Protein AF-A0A178ML05-F1 (afdb_monomer_lite)

Organism: NCBI:txid1285242

Structure (mmCIF, N/CA/C/O backbone):
data_AF-A0A178ML05-F1
#
_entry.id   AF-A0A178ML05-F1
#
loop_
_atom_site.group_PDB
_atom_site.id
_atom_site.type_symbol
_atom_site.label_atom_id
_atom_site.label_alt_id
_atom_site.label_comp_id
_atom_site.label_asym_id
_atom_site.label_entity_id
_atom_site.label_seq_id
_a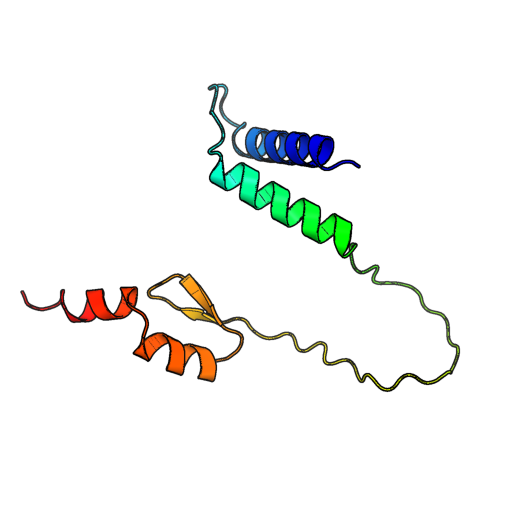tom_site.pdbx_PDB_ins_code
_atom_site.Cartn_x
_atom_site.Cartn_y
_atom_site.Cartn_z
_atom_site.occupancy
_atom_site.B_iso_or_equiv
_atom_site.auth_seq_id
_atom_site.auth_comp_id
_atom_site.auth_asym_id
_atom_site.auth_atom_id
_atom_site.pdbx_PDB_model_num
ATOM 1 N N . MET A 1 1 ? -1.435 7.581 -17.520 1.00 67.88 1 MET A N 1
ATOM 2 C CA . MET A 1 1 ? -2.460 7.634 -16.454 1.00 67.88 1 MET A CA 1
ATOM 3 C C . MET A 1 1 ? -2.094 8.780 -15.528 1.00 67.88 1 MET A C 1
ATOM 5 O O . MET A 1 1 ? -0.938 8.819 -15.117 1.00 67.88 1 MET A O 1
ATOM 9 N N . ARG A 1 2 ? -2.999 9.738 -15.288 1.00 83.62 2 ARG A N 1
ATOM 10 C CA . ARG A 1 2 ? -2.719 10.898 -14.420 1.00 83.62 2 ARG A CA 1
ATOM 11 C C . ARG A 1 2 ? -2.807 10.485 -12.946 1.00 83.62 2 ARG A C 1
ATOM 13 O O . ARG A 1 2 ? -3.337 9.419 -12.642 1.00 83.62 2 ARG A O 1
ATOM 20 N N . ASP A 1 3 ? -2.294 11.309 -12.034 1.00 81.94 3 ASP A N 1
ATOM 21 C CA . ASP A 1 3 ? -2.341 11.005 -10.595 1.00 81.94 3 ASP A CA 1
ATOM 22 C C . ASP A 1 3 ? -3.781 10.914 -10.059 1.00 81.94 3 ASP A C 1
ATOM 24 O O . ASP A 1 3 ? -4.055 10.057 -9.225 1.00 81.94 3 ASP A O 1
ATOM 28 N N . ASP A 1 4 ? -4.726 11.686 -10.604 1.00 85.44 4 ASP A N 1
ATOM 29 C CA . ASP A 1 4 ? -6.150 11.584 -10.246 1.00 85.44 4 ASP A CA 1
ATOM 30 C C . ASP A 1 4 ? -6.747 10.209 -10.592 1.00 85.44 4 ASP A C 1
ATOM 32 O O . ASP A 1 4 ? -7.515 9.628 -9.821 1.00 85.44 4 ASP A O 1
ATOM 36 N N . ASP A 1 5 ? -6.365 9.658 -11.747 1.00 88.00 5 ASP A N 1
ATOM 37 C CA . ASP A 1 5 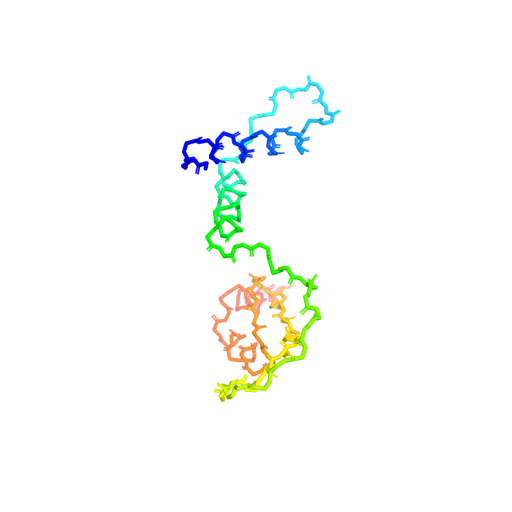? -6.791 8.326 -12.183 1.00 88.00 5 ASP A CA 1
ATOM 38 C C . ASP A 1 5 ? -6.161 7.238 -11.303 1.00 88.00 5 ASP A C 1
ATOM 40 O O . ASP A 1 5 ? -6.802 6.238 -10.975 1.00 88.00 5 ASP A O 1
ATOM 44 N N . LEU A 1 6 ? -4.908 7.453 -10.892 1.00 86.56 6 LEU A N 1
ATOM 45 C CA . LEU A 1 6 ? -4.156 6.549 -10.030 1.00 86.56 6 LEU A CA 1
ATOM 46 C C . LEU A 1 6 ? -4.725 6.522 -8.602 1.00 86.56 6 LEU A C 1
ATOM 48 O O . LEU A 1 6 ? -4.836 5.452 -8.004 1.00 86.56 6 LEU A O 1
ATOM 52 N N . ALA A 1 7 ? -5.140 7.675 -8.073 1.00 86.38 7 ALA A N 1
ATOM 53 C CA . ALA A 1 7 ? -5.805 7.786 -6.776 1.00 86.38 7 ALA A CA 1
ATOM 54 C C . ALA A 1 7 ? -7.154 7.051 -6.777 1.00 86.38 7 ALA A C 1
ATOM 56 O O . ALA A 1 7 ? -7.420 6.240 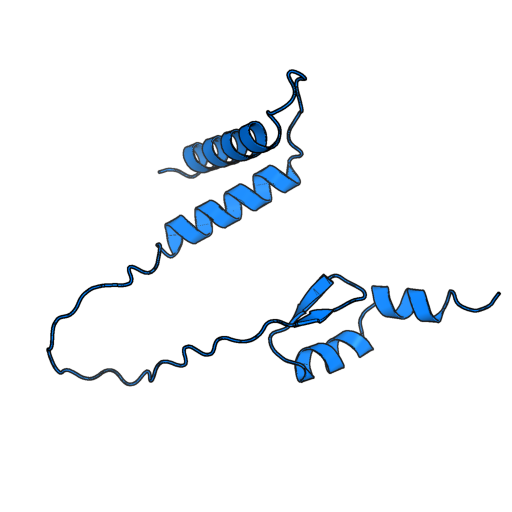-5.889 1.00 86.38 7 ALA A O 1
ATOM 57 N N . ARG A 1 8 ? -7.964 7.231 -7.831 1.00 87.75 8 ARG A N 1
ATOM 58 C CA . ARG A 1 8 ? -9.215 6.470 -8.007 1.00 87.75 8 ARG A CA 1
ATOM 59 C C . ARG A 1 8 ? -8.974 4.967 -8.136 1.00 87.75 8 ARG A C 1
ATOM 61 O O . ARG A 1 8 ? -9.791 4.173 -7.671 1.00 87.75 8 ARG A O 1
ATOM 68 N N . LEU A 1 9 ? -7.881 4.555 -8.780 1.00 89.81 9 LEU A N 1
ATOM 69 C CA . LEU A 1 9 ? -7.507 3.145 -8.881 1.00 89.81 9 LEU A CA 1
ATOM 70 C C . LEU A 1 9 ? -7.128 2.568 -7.510 1.00 89.81 9 LEU A C 1
ATOM 72 O O . LEU A 1 9 ? -7.592 1.482 -7.166 1.00 89.81 9 LEU A O 1
ATOM 76 N N . ALA A 1 10 ? -6.354 3.306 -6.712 1.00 87.75 10 ALA A N 1
ATOM 77 C CA . ALA A 1 10 ? -5.997 2.910 -5.354 1.00 87.75 10 ALA A CA 1
ATOM 78 C C . ALA A 1 10 ? -7.241 2.715 -4.473 1.00 87.75 10 ALA A C 1
ATOM 80 O O . ALA A 1 10 ? -7.377 1.679 -3.824 1.00 87.75 10 ALA A O 1
ATOM 81 N N . GLU A 1 11 ? -8.195 3.649 -4.513 1.00 85.44 11 GLU A N 1
ATOM 82 C CA . GLU A 1 11 ? -9.467 3.517 -3.790 1.00 85.44 11 GLU A CA 1
ATOM 83 C C . GLU A 1 11 ? -10.239 2.262 -4.199 1.00 85.44 11 GLU A C 1
ATOM 85 O O . GLU A 1 11 ? -10.696 1.510 -3.339 1.00 85.44 11 GLU A O 1
ATOM 90 N N . LYS A 1 12 ? -10.353 1.994 -5.505 1.00 87.00 12 LYS A N 1
ATOM 91 C CA . LYS A 1 12 ? -11.037 0.799 -6.017 1.00 87.00 12 LYS A CA 1
ATOM 92 C C . LYS A 1 12 ? -10.375 -0.497 -5.561 1.00 87.00 12 LYS A C 1
ATOM 94 O O . LYS A 1 12 ? -11.086 -1.443 -5.236 1.00 87.00 12 LYS A O 1
ATOM 99 N N . ILE A 1 13 ? -9.044 -0.543 -5.514 1.00 88.56 13 ILE A N 1
ATOM 100 C CA . ILE A 1 13 ? -8.295 -1.705 -5.021 1.00 88.56 13 ILE A CA 1
ATOM 101 C C . ILE A 1 13 ? -8.589 -1.937 -3.539 1.00 88.56 13 ILE A C 1
ATOM 103 O O . ILE A 1 13 ? -8.935 -3.052 -3.153 1.00 88.56 13 ILE A O 1
ATOM 107 N N . VAL A 1 14 ? -8.527 -0.888 -2.714 1.00 86.31 14 VAL A N 1
ATOM 108 C CA . VAL A 1 14 ? -8.817 -1.014 -1.278 1.00 86.31 14 VAL A CA 1
ATOM 109 C C . VAL A 1 14 ? -10.277 -1.405 -1.040 1.00 86.31 14 VAL A C 1
ATOM 111 O O . VAL A 1 14 ? -10.554 -2.243 -0.185 1.00 86.31 14 VAL A O 1
ATOM 114 N N . LEU A 1 15 ? -11.214 -0.855 -1.815 1.00 82.56 15 LEU A N 1
ATOM 115 C CA . LEU A 1 15 ? -12.625 -1.244 -1.767 1.00 82.56 15 LEU A CA 1
ATOM 116 C C . LEU A 1 15 ? -12.834 -2.708 -2.173 1.00 82.56 15 LEU A C 1
ATOM 118 O O . LEU A 1 15 ? -13.604 -3.406 -1.519 1.00 82.56 15 LEU A O 1
ATOM 122 N N . ALA A 1 16 ? -12.134 -3.194 -3.201 1.00 84.31 16 ALA A N 1
ATOM 123 C CA . ALA A 1 16 ? -12.192 -4.595 -3.614 1.00 84.31 16 ALA A CA 1
ATOM 124 C C . ALA A 1 16 ? -11.625 -5.535 -2.537 1.00 84.31 16 ALA A C 1
ATOM 126 O O . ALA A 1 16 ? -12.196 -6.591 -2.287 1.00 84.31 16 ALA A O 1
ATOM 127 N N . TRP A 1 17 ? -10.553 -5.135 -1.846 1.00 82.75 17 TRP A N 1
ATOM 128 C CA . TRP A 1 17 ? -9.999 -5.888 -0.713 1.00 82.75 17 TRP A CA 1
ATOM 129 C C . TRP A 1 17 ? -10.902 -5.863 0.522 1.00 82.75 17 TRP A C 1
ATOM 131 O O . TRP A 1 17 ? -10.962 -6.840 1.263 1.00 82.75 17 TRP A O 1
ATOM 141 N N . ALA A 1 18 ? -11.628 -4.765 0.740 1.00 76.38 18 ALA A N 1
ATOM 142 C CA . ALA A 1 18 ? -12.629 -4.662 1.799 1.00 76.38 18 ALA A CA 1
ATOM 143 C C . ALA A 1 18 ? -13.917 -5.451 1.476 1.00 76.38 18 ALA A C 1
ATOM 145 O O . ALA A 1 18 ? -14.667 -5.830 2.376 1.00 76.38 18 ALA A O 1
ATOM 146 N N . GLY A 1 19 ? -14.189 -5.698 0.195 1.00 63.72 19 GLY A N 1
ATOM 147 C CA . GLY A 1 19 ? -15.486 -6.123 -0.320 1.00 63.72 19 GLY A CA 1
ATOM 148 C C . GLY A 1 19 ? -15.654 -7.625 -0.523 1.00 63.72 19 GLY A C 1
ATOM 149 O O . GLY A 1 19 ? -15.878 -8.062 -1.644 1.00 63.72 19 GLY A O 1
ATOM 150 N N . GLY A 1 20 ? -15.633 -8.394 0.568 1.00 55.56 20 GLY A N 1
ATOM 151 C CA . GLY A 1 20 ? -16.314 -9.698 0.659 1.00 55.56 20 GLY A CA 1
ATOM 152 C C . GLY A 1 20 ? -17.617 -9.653 1.473 1.00 55.56 20 GLY A C 1
ATOM 153 O O . GLY A 1 20 ? -18.402 -10.594 1.450 1.00 55.56 20 GLY A O 1
ATOM 154 N N . CYS A 1 21 ? -17.886 -8.557 2.184 1.00 53.78 21 CYS A N 1
ATOM 155 C CA . CYS A 1 21 ? -19.052 -8.426 3.053 1.00 53.78 21 CYS A CA 1
ATOM 156 C C . CYS A 1 21 ? -19.843 -7.194 2.617 1.00 53.78 21 CYS A C 1
ATOM 158 O O . CYS A 1 21 ? -19.284 -6.104 2.599 1.00 53.78 21 CYS A O 1
ATOM 160 N N . GLY A 1 22 ? -21.129 -7.353 2.287 1.00 56.25 22 GLY A N 1
ATOM 161 C CA . GLY A 1 22 ? -22.042 -6.313 1.780 1.00 56.25 22 GLY A CA 1
ATOM 162 C C . GLY A 1 22 ? -22.358 -5.151 2.738 1.00 56.25 22 GLY A C 1
ATOM 163 O O . GLY A 1 22 ? -23.481 -4.658 2.763 1.00 56.25 22 GLY A O 1
ATOM 164 N N . ARG A 1 23 ? -21.394 -4.715 3.552 1.00 58.09 23 ARG A N 1
ATOM 165 C CA . ARG A 1 23 ? -21.450 -3.503 4.369 1.00 58.09 23 ARG A CA 1
ATOM 166 C C . ARG A 1 23 ? -20.612 -2.422 3.695 1.00 58.09 23 ARG A C 1
ATOM 168 O O . ARG A 1 23 ? -19.525 -2.696 3.197 1.00 58.09 23 ARG A O 1
ATOM 175 N N . ALA A 1 24 ? -21.100 -1.185 3.719 1.00 58.69 24 ALA A N 1
ATOM 176 C CA . ALA A 1 24 ? -20.352 -0.025 3.250 1.00 58.69 24 ALA A CA 1
ATOM 177 C C . ALA A 1 24 ? -19.144 0.226 4.171 1.00 58.69 24 ALA A C 1
ATOM 179 O O . ALA A 1 24 ? -19.238 0.935 5.173 1.00 58.69 24 ALA A O 1
ATOM 180 N N . ILE A 1 25 ? -18.009 -0.399 3.861 1.00 63.53 25 ILE A N 1
ATOM 181 C CA . ILE A 1 25 ? -16.746 -0.163 4.557 1.00 63.53 25 ILE A CA 1
ATOM 182 C C . ILE A 1 25 ? -16.135 1.098 3.956 1.00 63.53 25 ILE A C 1
ATOM 184 O O . ILE A 1 25 ? -15.811 1.136 2.772 1.00 63.53 25 ILE A O 1
ATOM 188 N N . LYS A 1 26 ? -15.974 2.141 4.776 1.00 68.12 26 LYS A N 1
ATOM 189 C CA . LYS A 1 26 ? -15.150 3.290 4.398 1.00 68.12 26 LYS A CA 1
ATOM 190 C C . LYS A 1 26 ? -13.684 2.849 4.465 1.00 68.12 26 LYS A C 1
ATOM 192 O O . LYS A 1 26 ? -13.226 2.519 5.562 1.00 68.12 26 LYS A O 1
ATOM 197 N N . PRO A 1 27 ? -12.957 2.805 3.335 1.00 68.38 27 PRO A N 1
ATOM 198 C CA . PRO A 1 27 ? -11.554 2.434 3.346 1.00 68.38 27 PRO A CA 1
ATOM 199 C C . PRO A 1 27 ? -10.786 3.457 4.180 1.00 68.38 27 PRO A C 1
ATOM 201 O O . PRO A 1 27 ? -11.006 4.667 4.061 1.00 68.38 27 PRO A O 1
ATOM 204 N N . LYS A 1 28 ? -9.916 2.974 5.072 1.00 79.81 28 LYS A N 1
ATOM 205 C CA . LYS A 1 28 ? -9.083 3.884 5.852 1.00 79.81 28 LYS A CA 1
ATOM 206 C C . LYS A 1 28 ? -8.118 4.599 4.899 1.00 79.81 28 LYS A C 1
ATOM 208 O O . LYS A 1 28 ? -7.503 3.971 4.037 1.00 79.81 28 LYS A O 1
ATOM 213 N N . GLN A 1 29 ? -8.039 5.919 5.030 1.00 80.50 29 GLN A N 1
ATOM 214 C CA . GLN A 1 29 ? -7.320 6.790 4.093 1.00 80.50 29 GLN A CA 1
ATOM 215 C C . GLN A 1 29 ? -5.809 6.506 4.052 1.00 80.50 29 GLN A C 1
ATOM 217 O O . GLN A 1 29 ? -5.185 6.661 3.008 1.00 80.50 29 GLN A O 1
ATOM 222 N N . ASP A 1 30 ? -5.231 6.015 5.149 1.00 81.00 30 ASP A N 1
ATOM 223 C CA . ASP A 1 30 ? -3.843 5.546 5.226 1.00 81.00 30 ASP A CA 1
ATOM 224 C C . ASP A 1 30 ? -3.576 4.356 4.292 1.00 81.00 30 ASP A C 1
ATOM 226 O O . ASP A 1 30 ? -2.549 4.317 3.615 1.00 81.00 30 ASP A O 1
ATOM 230 N N . VAL A 1 31 ? -4.524 3.420 4.188 1.00 83.00 31 VAL A N 1
ATOM 231 C CA . VAL A 1 31 ? -4.405 2.251 3.304 1.00 83.00 31 VAL A CA 1
ATOM 232 C C . VAL A 1 31 ? -4.479 2.678 1.837 1.00 83.00 31 VAL A C 1
ATOM 234 O O . VAL A 1 31 ? -3.678 2.228 1.021 1.00 83.00 31 VAL A O 1
ATOM 237 N N . VAL A 1 32 ? -5.394 3.593 1.504 1.00 85.00 32 VAL A N 1
ATOM 238 C CA . VAL A 1 32 ? -5.520 4.151 0.145 1.00 85.00 32 VAL A CA 1
ATOM 239 C C . VAL A 1 32 ? -4.249 4.900 -0.258 1.00 85.00 32 VAL A C 1
ATOM 241 O O . VAL A 1 32 ? -3.731 4.676 -1.353 1.00 85.00 32 VAL A O 1
ATOM 244 N N . ALA A 1 33 ? -3.703 5.730 0.635 1.00 85.75 33 ALA A N 1
ATOM 245 C CA . ALA A 1 33 ? -2.461 6.456 0.393 1.00 85.75 33 ALA A CA 1
ATOM 246 C C . ALA A 1 33 ? -1.276 5.503 0.177 1.00 85.75 33 ALA A C 1
ATOM 248 O O . 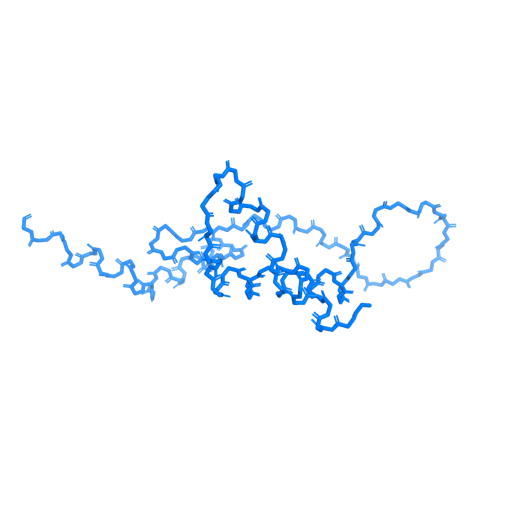ALA A 1 33 ? -0.493 5.701 -0.750 1.00 85.75 33 ALA A O 1
ATOM 249 N N . SER A 1 34 ? -1.177 4.433 0.975 1.00 87.56 34 SER A N 1
ATOM 250 C CA . SER A 1 34 ? -0.137 3.415 0.798 1.00 87.56 34 SER A CA 1
ATOM 251 C C . SER A 1 34 ? -0.218 2.747 -0.578 1.00 87.56 34 SER A C 1
ATOM 253 O O . SER A 1 34 ? 0.799 2.633 -1.257 1.00 87.56 34 SER A O 1
ATOM 255 N N . VAL A 1 35 ? -1.415 2.343 -1.019 1.00 90.06 35 VAL A N 1
ATOM 256 C CA . VAL A 1 35 ? -1.616 1.724 -2.342 1.00 90.06 35 VAL A CA 1
ATOM 257 C C . VAL A 1 35 ? -1.300 2.709 -3.469 1.00 90.06 35 VAL A C 1
ATOM 259 O O . VAL A 1 35 ? -0.656 2.337 -4.448 1.00 90.06 35 VAL A O 1
ATOM 262 N N . PHE A 1 36 ? -1.697 3.975 -3.331 1.00 90.12 36 PHE A N 1
ATOM 263 C CA . PHE A 1 36 ? -1.386 5.018 -4.306 1.00 90.12 36 PHE A CA 1
ATOM 264 C C . PHE A 1 36 ? 0.125 5.212 -4.495 1.00 90.12 36 PHE A C 1
ATOM 266 O O . PHE A 1 36 ? 0.590 5.252 -5.635 1.00 90.12 36 PHE A O 1
ATOM 273 N N . ILE A 1 37 ? 0.899 5.286 -3.404 1.00 88.38 37 ILE A N 1
ATOM 274 C CA . ILE A 1 37 ? 2.363 5.420 -3.476 1.00 88.38 37 ILE A CA 1
ATOM 275 C C . ILE A 1 37 ? 2.979 4.216 -4.191 1.00 88.38 37 ILE A C 1
ATOM 277 O O . ILE A 1 37 ? 3.768 4.409 -5.112 1.00 88.38 37 ILE A O 1
ATOM 281 N N . THR A 1 38 ? 2.554 2.992 -3.864 1.00 88.38 38 THR A N 1
ATOM 282 C CA . THR A 1 38 ? 3.037 1.780 -4.544 1.00 88.38 38 THR A CA 1
ATOM 283 C C . THR A 1 38 ? 2.719 1.789 -6.041 1.00 88.38 38 THR A C 1
ATOM 285 O O . THR A 1 38 ? 3.585 1.502 -6.864 1.00 88.38 38 THR A O 1
ATOM 288 N N . LEU A 1 39 ? 1.494 2.154 -6.432 1.00 86.56 39 LEU A N 1
ATOM 289 C CA . LEU A 1 39 ? 1.119 2.245 -7.846 1.00 86.56 39 LEU A CA 1
ATOM 290 C C . LEU A 1 39 ? 1.916 3.324 -8.587 1.00 86.56 39 LEU A C 1
ATOM 292 O O . LEU A 1 39 ? 2.260 3.149 -9.758 1.00 86.56 39 LEU A O 1
ATOM 296 N N . ARG A 1 40 ? 2.222 4.433 -7.908 1.00 84.88 40 ARG A N 1
ATOM 297 C CA . ARG A 1 40 ? 3.045 5.507 -8.456 1.00 84.88 40 ARG A CA 1
ATOM 298 C C . ARG A 1 40 ? 4.474 5.021 -8.659 1.00 84.88 40 ARG A C 1
ATOM 300 O O . ARG A 1 40 ? 4.994 5.183 -9.751 1.00 84.88 40 ARG A O 1
ATOM 307 N N . GLU A 1 41 ? 5.073 4.356 -7.679 1.00 83.81 41 GLU A N 1
ATOM 308 C CA . GLU A 1 41 ? 6.409 3.762 -7.810 1.00 83.81 41 GLU A CA 1
ATOM 309 C C . GLU A 1 41 ? 6.485 2.763 -8.976 1.00 83.81 41 GLU A C 1
ATOM 311 O O . GLU A 1 41 ? 7.412 2.835 -9.778 1.00 83.81 41 GLU A O 1
ATOM 316 N N . ILE A 1 42 ? 5.482 1.893 -9.142 1.00 85.44 42 ILE A N 1
ATOM 317 C CA . ILE A 1 42 ? 5.405 0.954 -10.278 1.00 85.44 42 ILE A CA 1
ATOM 318 C C . ILE A 1 42 ? 5.320 1.702 -11.613 1.00 85.44 42 ILE A C 1
ATOM 320 O O . ILE A 1 42 ? 5.937 1.287 -12.594 1.00 85.44 42 ILE A O 1
ATOM 324 N N . ARG A 1 43 ? 4.566 2.805 -11.671 1.00 83.88 43 ARG A N 1
ATOM 325 C CA . ARG A 1 43 ? 4.450 3.634 -12.878 1.00 83.88 43 ARG A CA 1
ATOM 326 C C . ARG A 1 43 ? 5.765 4.335 -13.219 1.00 83.88 43 ARG A C 1
ATOM 328 O O . ARG A 1 43 ? 6.139 4.349 -14.386 1.00 83.88 43 ARG A O 1
ATOM 335 N N . GLU A 1 44 ? 6.427 4.926 -12.226 1.00 77.69 44 GLU A N 1
ATOM 336 C CA . GLU A 1 44 ? 7.665 5.693 -12.414 1.00 77.69 44 GLU A CA 1
ATOM 337 C C . GLU A 1 44 ? 8.865 4.787 -12.726 1.00 77.69 44 GLU A C 1
ATOM 339 O O . GLU A 1 44 ? 9.735 5.163 -13.508 1.00 77.69 44 GLU A O 1
ATOM 344 N N . HIS A 1 45 ? 8.917 3.587 -12.141 1.00 75.56 45 HIS A N 1
ATOM 345 C CA . HIS A 1 45 ? 10.050 2.674 -12.310 1.00 75.56 45 HIS A CA 1
ATOM 346 C C . HIS A 1 45 ? 9.823 1.577 -13.352 1.00 75.56 45 HIS A C 1
ATOM 348 O O . HIS A 1 45 ? 10.798 0.985 -13.813 1.00 75.56 45 HIS A O 1
ATOM 354 N N . GLY A 1 46 ? 8.574 1.339 -13.763 1.00 59.25 46 GLY A N 1
ATOM 355 C CA . GLY A 1 46 ? 8.211 0.247 -14.658 1.00 59.25 46 GLY A CA 1
ATOM 356 C C . GLY A 1 46 ? 8.461 -1.128 -14.028 1.00 59.25 46 GLY A C 1
ATOM 357 O O . GLY A 1 46 ? 9.367 -1.340 -13.226 1.00 59.25 46 GLY A O 1
ATOM 358 N N . HIS A 1 47 ? 7.653 -2.116 -14.401 1.00 51.94 47 HIS A N 1
ATOM 359 C CA . HIS A 1 47 ? 7.983 -3.510 -14.108 1.00 51.94 47 HIS A CA 1
ATOM 360 C C . HIS A 1 47 ? 9.319 -3.836 -14.803 1.00 51.94 47 HIS A C 1
ATOM 362 O O . HIS A 1 47 ? 9.409 -3.589 -16.010 1.00 51.94 47 HIS A O 1
ATOM 368 N N . PRO A 1 48 ? 10.350 -4.393 -14.134 1.00 50.34 48 PRO A N 1
ATOM 369 C CA . PRO A 1 48 ? 11.503 -4.900 -14.861 1.00 50.34 48 PRO A CA 1
ATOM 370 C C . PRO A 1 48 ? 10.990 -5.996 -15.800 1.00 50.34 48 PRO A C 1
ATOM 372 O O . PRO A 1 48 ? 10.462 -7.019 -15.355 1.00 50.34 48 PRO A O 1
ATOM 375 N N . GLN A 1 49 ? 11.048 -5.745 -17.107 1.00 50.78 49 GLN A N 1
ATOM 376 C CA . GLN A 1 49 ? 10.828 -6.776 -18.111 1.00 50.78 49 GLN A CA 1
ATOM 377 C C . GLN A 1 49 ? 12.019 -7.729 -18.031 1.00 50.78 49 GLN A C 1
ATOM 379 O O . GLN A 1 49 ? 13.081 -7.471 -18.593 1.00 50.78 49 GLN A O 1
ATOM 384 N N . SER A 1 50 ? 11.856 -8.835 -17.310 1.00 53.97 50 SER A N 1
ATOM 385 C CA . SER A 1 50 ? 12.679 -10.014 -17.558 1.00 53.97 50 SER A CA 1
ATOM 386 C C . SER A 1 50 ? 12.354 -10.521 -18.959 1.00 53.97 50 SER A C 1
ATOM 388 O O . SER A 1 50 ? 11.256 -11.020 -19.184 1.00 53.97 50 SER A O 1
ATOM 390 N N . GLY A 1 51 ? 13.305 -10.418 -19.889 1.00 46.78 51 GLY A N 1
ATOM 391 C CA . GLY A 1 51 ? 13.274 -11.201 -21.126 1.00 46.78 51 GLY A CA 1
ATOM 392 C C . GLY A 1 51 ? 13.520 -10.408 -22.402 1.00 46.78 51 GLY A C 1
ATOM 393 O O . GLY A 1 51 ? 12.587 -9.998 -23.080 1.00 46.78 51 GLY A O 1
ATOM 394 N N . GLY A 1 52 ? 14.791 -10.300 -22.781 1.00 35.09 52 GLY A N 1
ATOM 395 C CA . GLY A 1 52 ? 15.214 -9.910 -24.123 1.00 35.09 52 GLY A CA 1
ATOM 396 C C . GLY A 1 52 ? 16.606 -10.461 -24.404 1.00 35.09 52 GLY A C 1
ATOM 397 O O . GLY A 1 52 ? 17.602 -9.789 -24.162 1.00 35.09 52 GLY A O 1
ATOM 398 N N . HIS A 1 53 ? 16.685 -11.719 -24.845 1.00 52.28 53 HIS A N 1
ATOM 399 C CA . HIS A 1 53 ? 17.911 -12.298 -25.393 1.00 52.28 53 HIS A CA 1
ATOM 400 C C . HIS A 1 53 ? 18.269 -11.597 -26.710 1.00 52.28 53 HIS A C 1
ATOM 402 O O . HIS A 1 53 ? 17.524 -11.671 -27.682 1.00 52.28 53 HIS A O 1
ATOM 408 N N . GLY A 1 54 ? 19.443 -10.974 -26.749 1.00 34.94 54 GLY A N 1
ATOM 409 C CA . GLY A 1 54 ? 20.116 -10.544 -27.969 1.00 34.94 54 GLY A CA 1
ATOM 410 C C . GLY A 1 54 ? 21.608 -10.383 -27.671 1.00 34.94 54 GLY A C 1
ATOM 411 O O . GLY A 1 54 ? 21.947 -9.677 -26.720 1.00 34.94 54 GLY A O 1
ATOM 412 N N . PRO A 1 55 ? 22.523 -11.044 -28.402 1.00 59.88 55 PRO A N 1
ATOM 413 C CA . PRO A 1 55 ? 23.941 -10.906 -28.136 1.00 59.88 55 PRO A CA 1
ATOM 414 C C . PRO A 1 55 ? 24.454 -9.695 -28.910 1.00 59.88 55 PRO A C 1
ATOM 416 O O . PRO A 1 55 ? 24.554 -9.738 -30.132 1.00 59.88 55 PRO A O 1
ATOM 419 N N . SER A 1 56 ? 24.821 -8.617 -28.223 1.00 41.56 56 SER A N 1
ATOM 420 C CA . SER A 1 56 ? 25.771 -7.685 -28.823 1.00 41.56 56 SER A CA 1
ATOM 421 C C . SER A 1 56 ? 26.612 -6.979 -27.776 1.00 41.56 56 SER A C 1
ATOM 423 O O . SER A 1 56 ? 26.123 -6.376 -26.824 1.00 41.56 56 SER A O 1
ATOM 425 N N . LYS A 1 57 ? 27.919 -7.145 -27.956 1.00 55.94 57 LYS A N 1
ATOM 426 C CA . LYS A 1 57 ? 28.991 -6.647 -27.110 1.00 55.94 57 LYS A CA 1
ATOM 427 C C . LYS A 1 57 ? 29.097 -5.130 -27.255 1.00 55.94 57 LYS A C 1
ATOM 429 O O . LYS A 1 57 ? 29.476 -4.666 -28.322 1.00 55.94 57 LYS A O 1
ATOM 434 N N . ALA A 1 58 ? 28.883 -4.384 -26.177 1.00 42.88 58 ALA A N 1
ATOM 435 C CA . ALA A 1 58 ? 29.559 -3.111 -25.940 1.00 42.88 58 ALA A CA 1
ATOM 436 C C . ALA A 1 58 ? 29.415 -2.712 -24.465 1.00 42.88 58 ALA A C 1
ATOM 438 O O . ALA A 1 58 ? 28.322 -2.694 -23.915 1.00 42.88 58 ALA A O 1
ATOM 439 N N . ALA A 1 59 ? 30.569 -2.458 -23.857 1.00 51.31 59 ALA A N 1
ATOM 440 C CA . ALA A 1 59 ? 30.837 -1.913 -22.534 1.00 51.31 59 ALA A CA 1
ATOM 441 C C . ALA A 1 59 ? 29.695 -1.169 -21.804 1.00 51.31 59 ALA A C 1
ATOM 443 O O . ALA A 1 59 ? 29.271 -0.106 -22.239 1.00 51.31 59 ALA A O 1
ATOM 444 N N . ASP A 1 60 ? 29.371 -1.614 -20.586 1.00 41.25 60 ASP A N 1
ATOM 445 C CA . ASP A 1 60 ? 29.257 -0.689 -19.454 1.00 41.25 60 ASP A CA 1
ATOM 446 C C . ASP A 1 60 ? 29.691 -1.390 -18.159 1.00 41.25 60 ASP A C 1
ATOM 448 O O . ASP A 1 60 ? 29.243 -2.485 -17.808 1.00 41.25 60 ASP A O 1
ATOM 452 N N . ARG A 1 61 ? 30.619 -0.749 -17.452 1.00 50.66 61 ARG A N 1
ATOM 453 C CA . ARG A 1 61 ? 31.049 -1.126 -16.110 1.00 50.66 61 ARG A CA 1
ATOM 454 C C . ARG A 1 61 ? 29.903 -0.812 -15.158 1.00 50.66 61 ARG A C 1
ATOM 456 O O . ARG A 1 61 ? 29.849 0.273 -14.593 1.00 50.66 61 ARG A O 1
ATOM 463 N N . ARG A 1 62 ? 29.042 -1.789 -14.908 1.00 47.03 62 ARG A N 1
ATOM 464 C CA . ARG A 1 62 ? 28.274 -1.898 -13.663 1.00 47.03 62 ARG A CA 1
ATOM 465 C C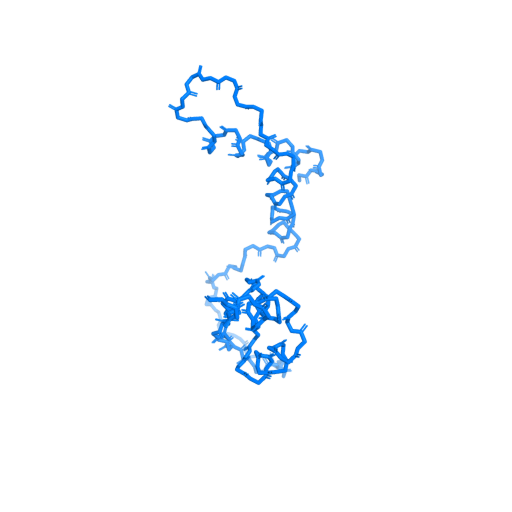 . ARG A 1 62 ? 27.893 -3.356 -13.483 1.00 47.03 62 ARG A C 1
ATOM 467 O O . ARG A 1 62 ? 26.806 -3.793 -13.836 1.00 47.03 62 ARG A O 1
ATOM 474 N N . THR A 1 63 ? 28.857 -4.125 -12.982 1.00 45.88 63 THR A N 1
ATOM 475 C CA . THR A 1 63 ? 28.656 -5.505 -12.550 1.00 45.88 63 THR A CA 1
ATOM 476 C C . THR A 1 63 ? 27.468 -5.534 -11.602 1.00 45.88 63 THR A C 1
ATOM 478 O O . THR A 1 63 ? 27.524 -4.979 -10.500 1.00 45.88 63 THR A O 1
ATOM 481 N N . GLY A 1 64 ? 26.385 -6.143 -12.081 1.00 45.91 64 GLY A N 1
ATOM 482 C CA . GLY A 1 64 ? 25.189 -6.422 -11.319 1.00 45.91 64 GLY A CA 1
ATOM 483 C C . GLY A 1 64 ? 25.554 -7.108 -10.014 1.00 45.91 64 GLY A C 1
ATOM 484 O O . GLY A 1 64 ? 26.016 -8.244 -9.998 1.00 45.91 64 GLY A O 1
ATO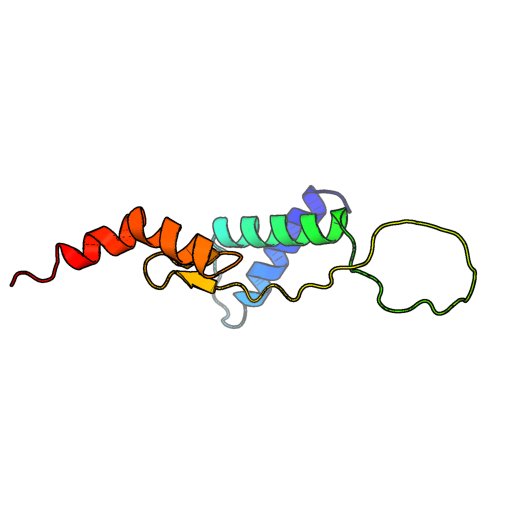M 485 N N . HIS A 1 65 ? 25.327 -6.403 -8.915 1.00 45.75 65 HIS A N 1
ATOM 486 C CA . HIS A 1 65 ? 24.947 -7.065 -7.686 1.00 45.75 65 HIS A CA 1
ATOM 487 C C . HIS A 1 65 ? 23.424 -7.104 -7.694 1.00 45.75 65 HIS A C 1
ATOM 489 O O . HIS A 1 65 ? 22.768 -6.268 -7.073 1.00 45.75 65 HIS A O 1
ATOM 495 N N . ASP A 1 66 ? 22.869 -8.110 -8.372 1.00 49.03 66 ASP A N 1
ATOM 496 C CA . ASP A 1 66 ? 21.668 -8.762 -7.852 1.00 49.03 66 ASP A CA 1
ATOM 497 C C . ASP A 1 66 ? 22.074 -9.373 -6.503 1.00 49.03 66 ASP A C 1
ATOM 499 O O . ASP A 1 66 ? 22.468 -10.527 -6.366 1.00 49.03 66 ASP A O 1
ATOM 503 N N . THR A 1 67 ? 22.168 -8.502 -5.504 1.00 48.88 67 THR A N 1
ATOM 504 C CA . THR A 1 67 ? 22.250 -8.924 -4.122 1.00 48.88 67 THR A CA 1
ATOM 505 C C . THR A 1 67 ? 20.812 -8.997 -3.702 1.00 48.88 67 THR A C 1
ATOM 507 O O . THR A 1 67 ? 20.178 -7.980 -3.435 1.00 48.88 67 THR A O 1
ATOM 510 N N . SER A 1 68 ? 20.286 -10.213 -3.677 1.00 53.44 68 SER A N 1
ATOM 511 C CA . SER A 1 68 ? 19.140 -10.560 -2.854 1.00 53.44 68 SER A CA 1
ATOM 512 C C . SER A 1 68 ? 19.487 -10.207 -1.402 1.00 53.44 68 SER A C 1
ATOM 514 O O . SER A 1 68 ? 19.946 -11.021 -0.603 1.00 53.44 68 SER A O 1
ATOM 516 N N . VAL A 1 69 ? 19.364 -8.921 -1.064 1.00 60.88 69 VAL A N 1
ATOM 517 C CA . VAL A 1 69 ? 19.634 -8.415 0.273 1.00 60.88 69 VAL A CA 1
ATOM 518 C C . VAL A 1 69 ? 18.504 -8.946 1.132 1.00 60.88 69 VAL A C 1
ATOM 520 O O . VAL A 1 69 ? 17.393 -8.421 1.102 1.00 60.88 69 VAL A O 1
ATOM 523 N N . LYS A 1 70 ? 18.775 -10.024 1.870 1.00 76.31 70 LYS A N 1
ATOM 524 C CA . LYS A 1 70 ? 17.850 -10.559 2.863 1.00 76.31 70 LYS A CA 1
ATOM 525 C C . LYS A 1 70 ? 17.566 -9.455 3.877 1.00 76.31 70 LYS A C 1
ATOM 527 O O . LYS A 1 70 ? 18.392 -9.160 4.741 1.00 76.31 70 LYS A O 1
ATOM 532 N N . LEU A 1 71 ? 16.414 -8.814 3.716 1.00 82.62 71 LEU A N 1
ATOM 533 C CA . LEU A 1 71 ? 15.943 -7.782 4.621 1.00 82.62 71 LEU A CA 1
ATOM 534 C C . LEU A 1 71 ? 15.623 -8.423 5.971 1.00 82.62 71 LEU A C 1
ATOM 536 O O . LEU A 1 71 ? 15.117 -9.544 6.045 1.00 82.62 71 LEU A O 1
ATOM 540 N N . ILE A 1 72 ? 15.961 -7.720 7.045 1.00 85.44 72 ILE A N 1
ATOM 541 C CA . ILE A 1 72 ? 15.806 -8.206 8.414 1.00 85.44 72 ILE A CA 1
ATOM 542 C C . ILE A 1 72 ? 14.902 -7.236 9.162 1.00 85.44 72 ILE A C 1
ATOM 544 O O . ILE A 1 72 ? 15.204 -6.044 9.244 1.00 85.44 72 ILE A O 1
ATOM 548 N N . CYS A 1 73 ? 13.821 -7.753 9.735 1.00 84.25 73 CYS A N 1
ATOM 549 C CA . CYS A 1 73 ? 12.882 -6.969 10.529 1.00 84.25 73 CYS A CA 1
ATOM 550 C C . CYS A 1 73 ? 13.342 -6.870 11.990 1.00 84.25 73 CYS A C 1
ATOM 552 O O . CYS A 1 73 ? 13.824 -7.841 12.579 1.00 84.25 73 CYS A O 1
ATOM 554 N N . CYS A 1 74 ? 13.179 -5.695 12.596 1.00 84.69 74 CYS A N 1
ATOM 555 C CA . CYS A 1 74 ? 13.321 -5.520 14.035 1.00 84.69 74 CYS A CA 1
ATOM 556 C C . CYS A 1 74 ? 12.065 -6.056 14.749 1.00 84.69 74 CYS A C 1
ATOM 558 O O . CYS A 1 74 ? 10.979 -5.548 14.479 1.00 84.69 74 CYS A O 1
ATOM 560 N N . PRO A 1 75 ? 12.192 -6.992 15.710 1.00 80.56 75 PRO A N 1
ATOM 561 C CA . PRO A 1 75 ? 11.045 -7.596 16.402 1.00 80.56 75 PRO A CA 1
ATOM 562 C C . PRO A 1 75 ? 10.321 -6.644 17.370 1.00 80.56 75 PRO A C 1
ATOM 564 O O . PRO A 1 75 ? 9.285 -6.987 17.934 1.00 80.56 75 PRO A O 1
ATOM 567 N N . ASP A 1 76 ? 10.888 -5.462 17.618 1.00 79.88 76 ASP A N 1
ATOM 568 C CA . ASP A 1 76 ? 10.362 -4.510 18.595 1.00 79.88 76 ASP A CA 1
ATOM 569 C C . ASP A 1 76 ? 9.622 -3.335 17.957 1.00 79.88 76 ASP A C 1
ATOM 571 O O . ASP A 1 76 ? 8.829 -2.676 18.626 1.00 79.88 76 ASP A O 1
ATOM 575 N N . CYS A 1 77 ? 9.883 -3.033 16.685 1.00 82.25 77 CYS A N 1
ATOM 576 C CA . CYS A 1 77 ? 9.315 -1.850 16.043 1.00 82.25 77 CYS A CA 1
ATOM 577 C C . CYS A 1 77 ? 8.928 -2.010 14.577 1.00 82.25 77 CYS A C 1
ATOM 579 O O . CYS A 1 77 ? 8.526 -1.009 13.980 1.00 82.25 77 CYS A O 1
ATOM 581 N N . ASP A 1 78 ? 9.087 -3.213 14.023 1.00 80.00 78 ASP A N 1
ATOM 582 C CA . ASP A 1 78 ? 8.815 -3.562 12.626 1.00 80.00 78 ASP A CA 1
ATOM 583 C C . ASP A 1 78 ? 9.647 -2.772 11.601 1.00 80.00 78 ASP A C 1
ATOM 585 O O . ASP A 1 78 ? 9.367 -2.787 10.405 1.00 80.00 78 ASP A O 1
ATOM 589 N N . SER A 1 79 ? 10.720 -2.103 12.046 1.00 81.06 79 SER A N 1
ATOM 590 C CA . SER A 1 79 ? 11.668 -1.450 11.137 1.00 81.06 79 SER A CA 1
ATOM 591 C C . SER A 1 79 ? 12.450 -2.489 10.342 1.00 81.06 79 SER A C 1
ATOM 593 O O . SER A 1 79 ? 12.918 -3.486 10.895 1.00 81.06 79 SER A O 1
ATOM 595 N N . ILE A 1 80 ? 12.626 -2.228 9.049 1.00 85.00 80 ILE A N 1
ATOM 596 C CA . ILE A 1 80 ? 13.301 -3.129 8.115 1.00 85.00 80 ILE A CA 1
ATOM 597 C C . ILE A 1 80 ? 14.729 -2.635 7.872 1.00 85.00 80 ILE A C 1
ATOM 599 O O . ILE A 1 80 ? 14.955 -1.475 7.529 1.00 85.00 80 ILE A O 1
ATOM 603 N N . MET A 1 81 ? 15.709 -3.526 8.020 1.00 88.88 81 MET A N 1
ATOM 604 C CA . MET A 1 81 ? 17.126 -3.238 7.804 1.00 88.88 81 MET A CA 1
ATOM 605 C C . MET A 1 81 ? 17.723 -4.097 6.695 1.00 88.88 81 MET A C 1
ATOM 607 O O . MET A 1 81 ? 17.342 -5.245 6.487 1.00 88.88 81 MET A O 1
ATOM 611 N N . ARG A 1 82 ? 18.744 -3.545 6.031 1.00 82.44 82 ARG A N 1
ATOM 612 C CA . ARG A 1 82 ? 19.476 -4.205 4.940 1.00 82.44 82 ARG A CA 1
ATOM 613 C C . ARG A 1 82 ? 20.459 -5.289 5.402 1.00 82.44 82 ARG A C 1
ATOM 615 O O . ARG A 1 82 ? 20.882 -6.094 4.590 1.00 82.44 82 ARG A O 1
ATOM 622 N N . ASN A 1 83 ? 20.890 -5.292 6.665 1.00 82.69 83 ASN A N 1
ATOM 623 C CA . ASN A 1 83 ? 21.807 -6.306 7.200 1.00 82.69 83 ASN A CA 1
ATOM 624 C C . ASN A 1 83 ? 21.783 -6.357 8.740 1.00 82.69 83 ASN A C 1
ATOM 626 O O . ASN A 1 83 ? 21.246 -5.468 9.409 1.00 82.69 83 ASN A O 1
ATOM 630 N N . HIS A 1 84 ? 22.405 -7.396 9.309 1.00 82.25 84 HIS A N 1
ATOM 631 C CA . HIS A 1 84 ? 22.482 -7.600 10.759 1.00 82.25 84 HIS A CA 1
ATOM 632 C C . HIS A 1 84 ? 23.252 -6.484 11.488 1.00 82.25 84 HIS A C 1
ATOM 634 O O . HIS A 1 84 ? 22.921 -6.159 12.626 1.00 82.25 84 HIS A O 1
ATOM 640 N N . ALA A 1 85 ? 24.231 -5.839 10.844 1.00 84.19 85 ALA A N 1
ATOM 641 C CA . ALA A 1 85 ? 24.972 -4.726 11.442 1.00 84.19 85 ALA A CA 1
ATOM 642 C C . ALA A 1 85 ? 24.090 -3.476 11.632 1.00 84.19 85 ALA A C 1
ATOM 644 O O . ALA A 1 85 ? 24.168 -2.791 12.655 1.00 84.19 85 ALA A O 1
ATOM 645 N N . ALA A 1 86 ? 23.213 -3.189 10.668 1.00 84.19 86 ALA A N 1
ATOM 646 C CA . ALA A 1 86 ? 22.211 -2.137 10.772 1.00 84.19 86 ALA A CA 1
ATOM 647 C C . ALA A 1 86 ? 21.154 -2.475 11.835 1.00 84.19 86 ALA A C 1
ATOM 649 O O . ALA A 1 86 ? 20.805 -1.593 12.617 1.00 84.19 86 ALA A O 1
ATOM 650 N N . LEU A 1 87 ? 20.722 -3.742 11.939 1.00 86.75 87 LEU A N 1
ATOM 651 C CA . LEU A 1 87 ? 19.859 -4.207 13.036 1.00 86.75 87 LEU A CA 1
ATOM 652 C C . LEU A 1 87 ? 20.515 -3.975 14.403 1.00 86.75 87 LEU A C 1
ATOM 654 O O . LEU A 1 87 ? 19.878 -3.431 15.299 1.00 86.75 87 LEU A O 1
ATOM 658 N N . ALA A 1 88 ? 21.784 -4.348 14.571 1.00 85.38 88 ALA A N 1
ATOM 659 C CA . ALA A 1 88 ? 22.490 -4.196 15.841 1.00 85.38 88 ALA A CA 1
ATOM 660 C C . ALA A 1 88 ? 22.589 -2.725 16.280 1.00 85.38 88 ALA A C 1
ATOM 662 O O . ALA A 1 88 ? 22.343 -2.415 17.445 1.00 85.38 88 ALA A O 1
ATOM 663 N N . ARG A 1 89 ? 22.887 -1.805 15.349 1.00 86.81 89 ARG A N 1
ATOM 664 C CA . ARG A 1 89 ? 22.871 -0.358 15.629 1.00 86.81 89 ARG A CA 1
ATOM 665 C C . ARG A 1 89 ? 21.468 0.146 15.942 1.00 86.81 89 ARG A C 1
ATOM 667 O O . ARG A 1 89 ? 21.300 0.903 16.889 1.00 86.81 89 ARG A O 1
ATOM 674 N N . HIS A 1 90 ? 20.474 -0.298 15.181 1.00 87.12 90 HIS A N 1
ATOM 675 C CA . HIS A 1 90 ? 19.085 0.085 15.383 1.00 87.12 90 HIS A CA 1
ATOM 676 C C . HIS A 1 90 ? 18.572 -0.337 16.768 1.00 87.12 90 HIS A C 1
ATOM 678 O O . HIS A 1 90 ? 17.977 0.482 17.459 1.00 87.12 90 HIS A O 1
ATOM 684 N N . ARG A 1 91 ? 18.863 -1.565 17.228 1.00 81.88 91 ARG A N 1
ATOM 685 C CA . ARG A 1 91 ? 18.425 -2.055 18.551 1.00 81.88 91 ARG A CA 1
ATOM 686 C C . ARG A 1 91 ? 18.907 -1.180 19.707 1.00 81.88 91 ARG A C 1
ATOM 688 O O . ARG A 1 91 ? 18.167 -1.032 20.670 1.00 81.88 91 ARG A O 1
ATOM 695 N N . ARG A 1 92 ? 20.086 -0.556 19.597 1.00 81.44 92 ARG A N 1
ATOM 696 C CA . ARG A 1 92 ? 20.613 0.357 20.632 1.00 81.44 92 ARG A CA 1
ATOM 697 C C . ARG A 1 92 ? 19.741 1.595 20.841 1.00 81.44 92 ARG A C 1
ATOM 699 O O . ARG A 1 92 ? 19.695 2.113 21.945 1.00 81.44 92 ARG A O 1
ATOM 706 N N . PHE A 1 93 ? 19.052 2.048 19.795 1.00 80.19 93 PHE A N 1
ATOM 707 C CA . PHE A 1 93 ? 18.214 3.251 19.814 1.00 80.19 93 PHE A CA 1
ATOM 708 C C . PHE A 1 93 ? 16.736 2.942 19.550 1.00 80.19 93 PHE A C 1
ATOM 710 O O . PHE A 1 93 ? 15.926 3.851 19.371 1.00 80.19 93 PHE A O 1
ATOM 717 N N . CYS A 1 94 ? 16.360 1.662 19.508 1.00 81.38 94 CYS A N 1
ATOM 718 C CA . CYS A 1 94 ? 14.996 1.248 19.229 1.00 81.38 94 CYS A CA 1
ATOM 719 C C . CYS A 1 94 ? 14.115 1.580 20.434 1.00 81.38 94 CYS A C 1
ATOM 721 O O . CYS A 1 94 ? 14.027 0.822 21.398 1.00 81.38 94 CYS A O 1
ATOM 723 N N . VAL A 1 95 ? 13.439 2.728 20.371 1.00 69.75 95 VAL A N 1
ATOM 724 C CA . VAL A 1 95 ? 12.601 3.253 21.458 1.00 69.75 95 VAL A CA 1
ATOM 725 C C . VAL A 1 95 ? 11.489 2.277 21.853 1.00 69.75 95 VAL A C 1
ATOM 727 O O . VAL A 1 95 ? 11.181 2.155 23.035 1.00 69.75 95 VAL A O 1
ATOM 730 N N . LYS A 1 96 ? 10.909 1.534 20.899 1.00 65.19 96 LYS A N 1
ATOM 731 C CA . LYS A 1 96 ? 9.893 0.511 21.207 1.00 65.19 96 LYS A CA 1
ATOM 732 C C . LYS A 1 96 ? 10.484 -0.723 21.914 1.00 65.19 96 LYS A C 1
ATOM 734 O O . LYS A 1 96 ? 9.801 -1.306 22.748 1.00 65.19 96 LYS A O 1
ATOM 739 N N . GLY A 1 97 ? 11.751 -1.071 21.658 1.00 57.62 97 GLY A N 1
ATOM 740 C CA . GLY A 1 97 ? 12.479 -2.111 22.399 1.00 57.62 97 GLY A CA 1
ATOM 741 C C . GLY A 1 97 ? 12.888 -1.655 23.802 1.00 57.62 97 GLY A C 1
ATOM 742 O O . GLY A 1 97 ? 12.748 -2.407 24.760 1.00 57.62 97 GLY A O 1
ATOM 743 N N . MET A 1 98 ? 13.289 -0.387 23.956 1.00 58.31 98 MET A N 1
ATOM 744 C CA . MET A 1 98 ? 13.634 0.200 25.260 1.00 58.31 98 MET A CA 1
ATOM 745 C C . MET A 1 98 ? 12.444 0.258 26.234 1.00 58.31 98 MET A C 1
ATOM 747 O O . MET A 1 98 ? 12.635 0.151 27.443 1.00 58.31 98 MET A O 1
ATOM 751 N N . ARG A 1 99 ? 11.205 0.375 25.734 1.00 56.72 99 ARG A N 1
ATOM 752 C CA . ARG A 1 99 ? 9.997 0.327 26.579 1.00 56.72 99 ARG A CA 1
ATOM 753 C C . ARG A 1 99 ? 9.695 -1.065 27.140 1.00 56.72 99 ARG A C 1
ATOM 755 O O . ARG A 1 99 ? 9.081 -1.139 28.194 1.00 56.72 99 ARG A O 1
ATOM 762 N N . LYS A 1 100 ? 10.128 -2.149 26.480 1.00 52.81 100 LYS A N 1
ATOM 763 C CA . LYS A 1 100 ? 9.925 -3.521 26.985 1.00 52.81 100 LYS A CA 1
ATOM 764 C C . LYS A 1 100 ? 10.862 -3.860 28.147 1.00 52.81 100 LYS A C 1
ATOM 766 O O . LYS A 1 100 ? 10.444 -4.555 29.058 1.00 52.81 100 LYS A O 1
ATOM 771 N N . ILE A 1 101 ? 12.091 -3.335 28.148 1.00 55.81 101 ILE A N 1
ATOM 772 C CA . ILE A 1 101 ? 13.065 -3.575 29.233 1.00 55.81 101 ILE A CA 1
ATOM 773 C C . ILE A 1 101 ? 12.594 -2.927 30.547 1.00 55.81 101 ILE A C 1
ATOM 775 O O . ILE A 1 101 ? 12.842 -3.454 31.623 1.00 55.81 101 ILE A O 1
ATOM 779 N N . ASN A 1 102 ? 11.865 -1.812 30.458 1.00 50.84 102 ASN A N 1
ATOM 780 C CA . ASN A 1 102 ? 11.341 -1.090 31.620 1.00 50.84 102 ASN A CA 1
ATOM 781 C C . ASN A 1 102 ? 9.961 -1.586 32.097 1.00 50.84 102 ASN A C 1
ATOM 783 O O . ASN A 1 102 ? 9.396 -0.990 33.006 1.00 50.84 102 ASN A O 1
ATOM 787 N N . LEU A 1 103 ? 9.406 -2.642 31.488 1.00 48.00 103 LEU A N 1
ATOM 788 C CA . LEU A 1 103 ? 8.097 -3.209 31.846 1.00 48.00 103 LEU A CA 1
ATOM 789 C C . LEU A 1 103 ? 8.212 -4.648 32.384 1.00 48.00 103 LEU A C 1
ATOM 791 O O . LEU A 1 103 ? 7.266 -5.423 32.298 1.00 48.00 103 LEU A O 1
ATOM 795 N N . SER A 1 104 ? 9.386 -5.031 32.891 1.00 45.56 104 SER A N 1
ATOM 796 C CA . SER A 1 104 ? 9.637 -6.339 33.521 1.00 45.56 104 SER A CA 1
ATOM 797 C C . SER A 1 104 ? 10.149 -6.185 34.955 1.00 45.56 104 SER A C 1
ATOM 799 O O . SER A 1 104 ? 11.052 -6.905 35.374 1.00 45.56 104 SER A O 1
ATOM 801 N N . THR A 1 105 ? 9.563 -5.239 35.690 1.00 50.06 105 THR A N 1
ATOM 802 C CA . THR A 1 105 ? 9.678 -5.156 37.149 1.00 50.06 105 THR A CA 1
ATOM 803 C C . THR A 1 105 ? 8.273 -5.063 37.739 1.00 50.06 105 THR A C 1
ATOM 805 O O . THR A 1 105 ? 7.827 -3.975 38.091 1.00 50.06 105 THR A O 1
ATOM 808 N N . ASP A 1 106 ? 7.569 -6.193 37.743 1.00 40.19 106 ASP A N 1
ATOM 809 C CA . ASP A 1 106 ? 6.659 -6.635 38.812 1.00 40.19 106 ASP A CA 1
ATOM 810 C C . ASP A 1 106 ? 6.444 -8.151 38.671 1.00 40.19 106 ASP A C 1
ATOM 812 O O . ASP A 1 106 ? 6.113 -8.588 37.540 1.00 40.19 106 ASP A O 1
#

Secondary structure (DSSP, 8-state):
--HHHHHHHHHHHHHHHHTTSSS-----HHHHHHHHHHHHHHHHH--------------------------EE-TTT--EESSHHHHHHHHHH-HHHHHHHTT---

Radius of gyration: 21.51 Å; chains: 1; bounding box: 53×24×68 Å

pLDDT: mean 70.62, std 16.54, range [34.94, 90.12]

Sequence (106 aa):
MRDDDLARLAEKIVLAWAGGCGRAIKPKQDVVASVFITLREIREHGHPQSGGHGPSKAADRRTGHDTSVKLICCPDCDSIMRNHAALARHRRFCVKGMRKINLSTD

Foldseek 3Di:
DDLVVLLVVLLVVQCVVVPPDPDPDDRDVVSSVVSSVVVVCCVVVPDPPPDDDDDDDDDDPDPDPPPPQPWDADPQARDIDSDVVVNVVCCVVVPSNVVVVVPPDD